Protein AF-A0A815I2X8-F1 (afdb_monomer_lite)

Organism: NCBI:txid392033

Secondary structure (DSSP, 8-state):
------TTSPPPHHHHHHHHHHHHHHHHHHHHTT--TT-EEEEE-TT--B--TTS-TTTS-TT--B-EEEEHHHHHHHS-S---EEEEEEEHHHHHHHHHHHHTTTTSTTPPP-SS-EE-SSSS-EEETTEEGGGS-PEEEEEEE------

pLDDT: mean 76.03, std 15.22, range [36.38, 95.31]

InterPro domains:
  IPR008334 5'-Nucleotidase, C-terminal [PF02872] (55-147)
  IPR036907 5'-Nucleotidase, C-terminal domain superfamily [G3DSA:3.90.780.10] (54-150)
  IPR036907 5'-Nucleotidase, C-terminal domain superfamily [SSF55816] (63-147)

Sequence (151 aa):
NLALVTSNVQDDKKTAEVINYWFDLTIQGFKAAGFHPNRTVSYLPSSVELDDRFASVRNFRIDDVLKGTITEYDILRTLPYQNRLYSLAVPDKILARVLTDSISFKGNGIFLSYTRVEMIDQEKTWLINGQDISKTGLDYTVVTMDYAKKK

Structure (mmCIF, N/CA/C/O backbone):
data_AF-A0A815I2X8-F1
#
_entry.id   AF-A0A815I2X8-F1
#
loop_
_atom_site.group_PDB
_atom_site.id
_atom_site.type_symbol
_atom_site.label_atom_id
_atom_site.label_alt_id
_atom_site.label_comp_id
_atom_site.label_asym_id
_atom_site.label_entity_id
_atom_site.label_seq_id
_atom_site.pdbx_PDB_ins_code
_atom_site.Cartn_x
_atom_site.Cartn_y
_atom_site.Cartn_z
_atom_site.occupancy
_atom_site.B_iso_or_equiv
_atom_site.auth_seq_id
_atom_site.auth_comp_id
_atom_site.auth_asym_id
_atom_site.auth_atom_id
_atom_site.pdbx_PDB_model_num
ATOM 1 N N . ASN A 1 1 ? 39.256 0.473 -11.893 1.00 57.12 1 ASN A N 1
ATOM 2 C CA . ASN A 1 1 ? 38.629 1.809 -11.925 1.00 57.12 1 ASN A CA 1
ATOM 3 C C . ASN A 1 1 ? 37.129 1.649 -12.008 1.00 57.12 1 ASN A C 1
ATOM 5 O O . ASN A 1 1 ? 36.652 1.133 -13.006 1.00 57.12 1 ASN A O 1
ATOM 9 N N . LEU A 1 2 ? 36.419 2.030 -10.950 1.00 64.62 2 LEU A N 1
ATOM 10 C CA . LEU A 1 2 ? 34.961 2.139 -10.935 1.00 64.62 2 LEU A CA 1
ATOM 11 C C . LEU A 1 2 ? 34.623 3.630 -10.996 1.00 64.62 2 LEU A C 1
ATOM 13 O O . LEU A 1 2 ? 35.270 4.423 -10.314 1.00 64.62 2 LEU A O 1
ATOM 17 N N . ALA A 1 3 ? 33.651 4.002 -11.821 1.00 79.25 3 ALA A N 1
ATOM 18 C CA . ALA A 1 3 ? 33.138 5.362 -11.917 1.00 79.25 3 ALA A CA 1
ATOM 19 C C . ALA A 1 3 ? 31.633 5.347 -11.642 1.00 79.25 3 ALA A C 1
ATOM 21 O O . ALA A 1 3 ? 30.955 4.366 -11.948 1.00 79.25 3 ALA A O 1
ATOM 22 N N . LEU A 1 4 ? 31.121 6.429 -11.056 1.00 82.62 4 LEU A N 1
ATOM 23 C CA . LEU A 1 4 ? 29.684 6.610 -10.875 1.00 82.62 4 LEU A CA 1
ATOM 24 C C . LEU A 1 4 ? 29.023 6.809 -12.241 1.00 82.62 4 LEU A C 1
ATOM 26 O O . LEU A 1 4 ? 29.484 7.618 -13.049 1.00 82.62 4 LEU A O 1
ATOM 30 N N . VAL A 1 5 ? 27.928 6.090 -12.480 1.00 80.25 5 VAL A N 1
ATOM 31 C CA . VAL A 1 5 ? 27.081 6.327 -13.650 1.00 80.25 5 VAL A CA 1
ATOM 32 C C . VAL A 1 5 ? 26.325 7.628 -13.408 1.00 80.25 5 VAL A C 1
ATOM 34 O O . VAL A 1 5 ? 25.544 7.747 -12.469 1.00 80.25 5 VAL A O 1
ATOM 37 N N . THR A 1 6 ? 26.615 8.627 -14.231 1.00 86.56 6 THR A N 1
ATOM 38 C CA . THR A 1 6 ? 25.982 9.951 -14.209 1.00 86.56 6 THR A CA 1
ATOM 39 C C . THR A 1 6 ? 25.564 10.305 -15.631 1.00 86.56 6 THR A C 1
ATOM 41 O O . THR A 1 6 ? 25.978 9.633 -16.573 1.00 86.56 6 THR A O 1
ATOM 44 N N . SER A 1 7 ? 24.827 11.401 -15.815 1.00 84.50 7 SER A N 1
ATOM 45 C CA . SER A 1 7 ? 24.463 11.919 -17.146 1.00 84.50 7 SER A CA 1
ATOM 46 C C . SER A 1 7 ? 25.662 12.252 -18.047 1.00 84.50 7 SER A C 1
ATOM 48 O O . SER A 1 7 ? 25.487 12.497 -19.234 1.00 84.50 7 SER A O 1
ATOM 50 N N . ASN A 1 8 ? 26.878 12.289 -17.492 1.00 84.12 8 ASN A N 1
ATOM 51 C CA . ASN A 1 8 ? 28.112 12.518 -18.241 1.00 84.12 8 ASN A CA 1
ATOM 52 C C . ASN A 1 8 ? 28.656 11.243 -18.907 1.00 84.12 8 ASN A C 1
ATOM 54 O O . ASN A 1 8 ? 29.558 11.330 -19.738 1.00 84.12 8 ASN A O 1
ATOM 58 N N . VAL A 1 9 ? 28.145 10.063 -18.542 1.00 85.44 9 VAL A N 1
ATOM 59 C CA . VAL A 1 9 ? 28.446 8.811 -19.243 1.00 85.44 9 VAL A CA 1
ATOM 60 C C . VAL A 1 9 ? 27.544 8.759 -20.471 1.00 85.44 9 VAL A C 1
ATOM 62 O O . VAL A 1 9 ? 26.330 8.664 -20.333 1.00 85.44 9 VAL A O 1
ATOM 65 N N . GLN A 1 10 ? 28.125 8.872 -21.668 1.00 86.06 10 GLN A N 1
ATOM 66 C CA . GLN A 1 10 ? 27.346 8.754 -22.899 1.00 86.06 10 GLN A CA 1
ATOM 67 C C . GLN A 1 10 ? 26.888 7.313 -23.109 1.00 86.06 10 GLN A C 1
ATOM 69 O O . GLN A 1 10 ? 27.692 6.384 -23.012 1.00 86.06 10 GLN A O 1
ATOM 74 N N . ASP A 1 11 ? 25.614 7.155 -23.457 1.00 84.62 11 ASP A N 1
ATOM 75 C CA . ASP A 1 11 ? 25.066 5.865 -23.846 1.00 84.62 11 ASP A CA 1
ATOM 76 C C . ASP A 1 11 ? 25.738 5.362 -25.128 1.00 84.62 11 ASP A C 1
ATOM 78 O O . ASP A 1 11 ? 25.888 6.084 -26.120 1.00 84.62 11 ASP A O 1
ATOM 82 N N . ASP A 1 12 ? 26.131 4.092 -25.118 1.00 91.50 12 ASP A N 1
ATOM 83 C CA . ASP A 1 12 ? 26.616 3.422 -26.316 1.00 91.50 12 ASP A CA 1
ATOM 84 C C . ASP A 1 12 ? 25.457 3.184 -27.294 1.00 91.50 12 ASP A C 1
ATOM 86 O O . ASP A 1 12 ? 24.430 2.605 -26.936 1.00 91.50 12 ASP A O 1
ATOM 90 N N . LYS A 1 13 ? 25.641 3.583 -28.558 1.00 92.69 13 LYS A N 1
ATOM 91 C CA . LYS A 1 13 ? 24.588 3.504 -29.583 1.00 92.69 13 LYS A CA 1
ATOM 92 C C . LYS A 1 13 ? 24.102 2.076 -29.820 1.00 92.69 13 LYS A C 1
ATOM 94 O O . LYS A 1 13 ? 22.901 1.866 -29.945 1.00 92.69 13 LYS A O 1
ATOM 99 N N . LYS A 1 14 ? 25.011 1.095 -29.850 1.00 92.69 14 LYS A N 1
ATOM 100 C CA . LYS A 1 14 ? 24.639 -0.310 -30.090 1.00 92.69 14 LYS A CA 1
ATOM 101 C C . LYS A 1 14 ? 23.839 -0.871 -28.918 1.00 92.69 14 LYS A C 1
ATOM 103 O O . LYS A 1 14 ? 22.857 -1.579 -29.112 1.00 92.69 14 LYS A O 1
ATOM 108 N N . THR A 1 15 ? 24.238 -0.523 -27.700 1.00 90.12 15 THR A N 1
ATOM 109 C CA . THR A 1 15 ? 23.516 -0.880 -26.477 1.00 90.12 15 THR A CA 1
ATOM 110 C C . THR A 1 15 ? 22.129 -0.240 -26.458 1.00 90.12 15 THR A C 1
ATOM 112 O O . THR A 1 15 ? 21.146 -0.929 -26.189 1.00 90.12 15 THR A O 1
ATOM 115 N N . ALA A 1 16 ? 22.025 1.042 -26.819 1.00 88.50 16 ALA A N 1
ATOM 116 C CA . ALA A 1 16 ? 20.751 1.750 -26.913 1.00 88.50 16 ALA A CA 1
ATOM 117 C C . ALA A 1 16 ? 19.803 1.113 -27.946 1.00 88.50 16 ALA A C 1
ATOM 119 O O . ALA A 1 16 ? 18.624 0.934 -27.657 1.00 88.50 16 ALA A O 1
ATOM 120 N N . GLU A 1 17 ? 20.305 0.705 -29.116 1.00 92.12 17 GLU A N 1
ATOM 121 C CA . GLU A 1 17 ? 19.513 -0.009 -30.131 1.00 92.12 17 GLU A CA 1
ATOM 122 C C . GLU A 1 17 ? 18.923 -1.321 -29.588 1.00 92.12 17 GLU A C 1
ATOM 124 O O . GLU A 1 17 ? 17.732 -1.585 -29.762 1.00 92.12 17 GLU A O 1
ATOM 129 N N . VAL A 1 18 ? 19.726 -2.120 -28.876 1.00 93.62 18 VAL A N 1
ATOM 130 C CA . VAL A 1 18 ? 19.264 -3.376 -28.261 1.00 93.62 18 VAL A CA 1
ATOM 131 C C . VAL A 1 18 ? 18.230 -3.112 -27.164 1.00 93.62 18 VAL A C 1
ATOM 133 O O . VAL A 1 18 ? 17.217 -3.810 -27.099 1.00 93.62 18 VAL A O 1
ATOM 136 N N . ILE A 1 19 ? 18.454 -2.105 -26.314 1.00 88.56 19 ILE A N 1
ATOM 137 C CA . ILE A 1 19 ? 17.506 -1.720 -25.259 1.00 88.56 19 ILE A CA 1
ATOM 138 C C . ILE A 1 19 ? 16.174 -1.283 -25.871 1.00 88.56 19 ILE A C 1
ATOM 140 O O . ILE A 1 19 ? 15.127 -1.778 -25.454 1.00 88.56 19 ILE A O 1
ATOM 144 N N . ASN A 1 20 ? 16.209 -0.412 -26.883 1.00 90.38 20 ASN A N 1
ATOM 145 C CA . ASN A 1 20 ?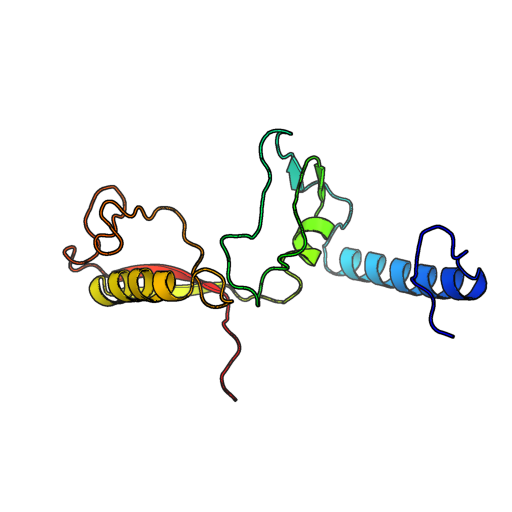 15.008 0.093 -27.546 1.00 90.38 20 ASN A CA 1
ATOM 146 C C . ASN A 1 20 ? 14.197 -1.041 -28.182 1.00 90.38 20 ASN A C 1
ATOM 148 O O . ASN A 1 20 ? 12.982 -1.081 -28.022 1.00 90.38 20 ASN A O 1
ATOM 152 N N . TYR A 1 21 ? 14.860 -2.016 -28.810 1.00 91.75 21 TYR A N 1
ATOM 153 C CA . TYR A 1 21 ? 14.188 -3.193 -29.360 1.00 91.75 21 TYR A CA 1
ATOM 154 C C . TYR A 1 21 ? 13.395 -3.974 -28.296 1.00 91.75 21 TYR A C 1
ATOM 156 O O . TYR A 1 21 ? 12.214 -4.275 -28.484 1.00 91.75 21 TYR A O 1
ATOM 164 N N . TRP A 1 22 ? 14.017 -4.285 -27.155 1.00 92.94 22 TRP A N 1
ATOM 165 C CA . TRP A 1 22 ? 13.339 -5.009 -26.073 1.00 92.94 22 TRP A CA 1
ATOM 166 C C . TRP A 1 22 ? 12.260 -4.172 -25.384 1.00 92.94 22 TRP A C 1
ATOM 168 O O . TRP A 1 22 ? 11.222 -4.709 -24.984 1.00 92.94 22 TRP A O 1
ATOM 178 N N . PHE A 1 23 ? 12.475 -2.862 -25.269 1.00 87.69 23 PHE A N 1
ATOM 179 C CA . PHE A 1 23 ? 11.478 -1.932 -24.756 1.00 87.69 23 PHE A CA 1
ATOM 180 C C . PHE A 1 23 ? 10.232 -1.914 -25.651 1.00 87.69 23 PHE A C 1
ATOM 182 O O . PHE A 1 23 ? 9.120 -2.114 -25.161 1.00 87.69 23 PHE A O 1
ATOM 189 N N . ASP A 1 24 ? 10.407 -1.793 -26.966 1.00 90.38 24 ASP A N 1
ATOM 190 C CA . ASP A 1 24 ? 9.305 -1.788 -27.930 1.00 90.38 24 ASP A CA 1
ATOM 191 C C . ASP A 1 24 ? 8.526 -3.105 -27.927 1.00 90.38 24 ASP A C 1
ATOM 193 O O . ASP A 1 24 ? 7.290 -3.094 -27.953 1.00 90.38 24 ASP A O 1
ATOM 197 N N . LEU A 1 25 ? 9.221 -4.244 -27.844 1.00 91.62 25 LEU A N 1
ATOM 198 C CA . LEU A 1 25 ? 8.580 -5.551 -27.678 1.00 91.62 25 LEU A CA 1
ATOM 199 C C . LEU A 1 25 ? 7.755 -5.624 -26.390 1.00 91.62 25 LEU A C 1
ATOM 201 O O . LEU A 1 25 ? 6.640 -6.145 -26.399 1.00 91.62 25 LEU A O 1
ATOM 205 N N . THR A 1 26 ? 8.270 -5.071 -25.293 1.00 84.56 26 THR A N 1
ATOM 206 C CA . THR A 1 26 ? 7.570 -5.038 -24.003 1.00 84.56 26 THR A CA 1
ATOM 207 C C . THR A 1 26 ? 6.296 -4.196 -24.090 1.00 84.56 26 THR A C 1
ATOM 209 O O . THR A 1 26 ? 5.226 -4.645 -23.678 1.00 84.56 26 THR A O 1
ATOM 212 N N . ILE A 1 27 ? 6.367 -3.008 -24.699 1.00 85.94 27 ILE A N 1
ATOM 213 C CA . ILE A 1 27 ? 5.201 -2.140 -24.919 1.00 85.94 27 ILE A CA 1
ATOM 214 C C . ILE A 1 27 ? 4.152 -2.824 -25.804 1.00 85.94 27 ILE A C 1
ATOM 216 O O . ILE A 1 27 ? 2.954 -2.721 -25.533 1.00 85.94 27 ILE A O 1
ATOM 220 N N . GLN A 1 28 ? 4.578 -3.530 -26.853 1.00 90.06 28 GLN A N 1
ATOM 221 C CA . GLN A 1 28 ? 3.676 -4.316 -27.696 1.00 90.06 28 GLN A CA 1
ATOM 222 C C . GLN A 1 28 ? 3.018 -5.457 -26.912 1.00 90.06 28 GLN A C 1
ATOM 224 O O . GLN A 1 28 ? 1.805 -5.634 -27.011 1.00 90.06 28 GLN A O 1
ATOM 229 N N . GLY A 1 29 ? 3.786 -6.176 -26.089 1.00 89.12 29 GLY A N 1
ATOM 230 C CA . GLY A 1 29 ? 3.278 -7.223 -25.203 1.00 89.12 29 GLY A CA 1
ATOM 231 C C . GLY A 1 29 ? 2.225 -6.707 -24.220 1.00 89.12 29 GLY A C 1
ATOM 232 O O . GLY A 1 29 ? 1.156 -7.303 -24.103 1.00 89.12 29 GLY A O 1
ATOM 233 N N . PHE A 1 30 ? 2.468 -5.556 -23.582 1.00 86.75 30 PHE A N 1
ATOM 234 C CA . PHE A 1 30 ? 1.480 -4.907 -22.715 1.00 86.75 30 PHE A CA 1
ATOM 235 C C . PHE A 1 30 ? 0.192 -4.567 -23.469 1.00 86.75 30 PHE A C 1
ATOM 237 O O . PHE A 1 30 ? -0.890 -4.942 -23.018 1.00 86.75 30 PHE A O 1
ATOM 244 N N . LYS A 1 31 ? 0.301 -3.952 -24.655 1.00 88.88 31 LYS A N 1
ATOM 245 C CA . LYS A 1 31 ? -0.859 -3.639 -25.511 1.00 88.88 31 LYS A CA 1
ATOM 246 C C . LYS A 1 31 ? -1.652 -4.880 -25.899 1.00 88.88 31 LYS A C 1
ATOM 248 O O . LYS A 1 31 ? -2.877 -4.854 -25.837 1.00 88.88 31 LYS A O 1
ATOM 253 N N . ALA A 1 32 ? -0.974 -5.969 -26.254 1.00 89.94 32 ALA A N 1
ATOM 254 C CA . ALA A 1 32 ? -1.622 -7.235 -26.584 1.00 89.94 32 ALA A CA 1
ATOM 255 C C . ALA A 1 32 ? -2.355 -7.857 -25.381 1.00 89.94 32 ALA A C 1
ATOM 257 O O . ALA A 1 32 ? -3.395 -8.486 -25.556 1.00 89.94 32 ALA A O 1
ATOM 258 N N . ALA A 1 33 ? -1.854 -7.640 -24.163 1.00 83.69 33 ALA A N 1
ATOM 259 C CA . ALA A 1 33 ? -2.503 -8.048 -22.918 1.00 83.69 33 ALA A CA 1
ATOM 260 C C . ALA A 1 33 ? -3.618 -7.085 -22.448 1.00 83.69 33 ALA A C 1
ATOM 262 O O . ALA A 1 33 ? -4.202 -7.306 -21.389 1.00 83.69 33 ALA A O 1
ATOM 263 N N . GLY A 1 34 ? -3.923 -6.030 -23.216 1.00 85.25 34 GLY A N 1
ATOM 264 C CA . GLY A 1 34 ? -4.957 -5.039 -22.896 1.00 85.25 34 GLY A CA 1
ATOM 265 C C . GLY A 1 34 ? -4.491 -3.875 -22.016 1.00 85.25 34 GLY A C 1
ATOM 266 O O . GLY A 1 34 ? -5.318 -3.064 -21.608 1.00 85.25 34 GLY A O 1
ATOM 267 N N . PHE A 1 35 ? -3.189 -3.770 -21.739 1.00 83.56 35 PHE A N 1
ATOM 268 C CA . PHE A 1 35 ? -2.593 -2.627 -21.048 1.00 83.56 35 PHE A CA 1
ATOM 269 C C . PHE A 1 35 ? -2.173 -1.549 -22.047 1.00 83.56 35 PHE A C 1
ATOM 271 O O . PHE A 1 35 ? -1.569 -1.817 -23.083 1.00 83.56 35 PHE A O 1
ATOM 278 N N . HIS A 1 36 ? -2.416 -0.295 -21.712 1.00 87.06 36 HIS A N 1
ATOM 279 C CA . HIS A 1 36 ? -2.047 0.871 -22.493 1.00 87.06 36 HIS A CA 1
ATOM 280 C C . HIS A 1 36 ? -1.062 1.727 -21.684 1.00 87.06 36 HIS A C 1
ATOM 282 O O . HIS A 1 36 ? -1.485 2.688 -21.049 1.00 87.06 36 HIS A O 1
ATOM 288 N N . PRO A 1 37 ? 0.259 1.447 -21.739 1.00 82.62 37 PRO A N 1
ATOM 289 C CA . PRO A 1 37 ? 1.261 2.049 -20.850 1.00 82.62 37 PRO A CA 1
ATOM 290 C C . PRO A 1 37 ? 1.223 3.578 -20.756 1.00 82.62 37 PRO A C 1
ATOM 292 O O . PRO A 1 37 ? 1.433 4.126 -19.683 1.00 82.62 37 PRO A O 1
ATOM 295 N N . ASN A 1 38 ? 0.899 4.261 -21.857 1.00 86.12 38 ASN A N 1
ATOM 296 C CA . ASN A 1 38 ? 0.858 5.726 -21.932 1.00 86.12 38 ASN A CA 1
ATOM 297 C C . ASN A 1 38 ? -0.530 6.316 -21.642 1.00 86.12 38 ASN A C 1
ATOM 299 O O . ASN A 1 38 ? -0.723 7.525 -21.757 1.00 86.12 38 ASN A O 1
ATOM 303 N N . ARG A 1 39 ? -1.531 5.482 -21.347 1.00 87.06 39 ARG A N 1
ATOM 304 C CA . ARG A 1 39 ? -2.872 5.956 -21.027 1.00 87.06 39 ARG A CA 1
ATOM 305 C C . ARG A 1 39 ? -2.847 6.562 -19.637 1.00 87.06 39 ARG A C 1
ATOM 307 O O . ARG A 1 39 ? -2.478 5.901 -18.669 1.00 87.06 39 ARG A O 1
ATOM 314 N N . THR A 1 40 ? -3.281 7.809 -19.545 1.00 81.56 40 THR A N 1
ATOM 315 C CA . THR A 1 40 ? -3.514 8.453 -18.260 1.00 81.56 40 THR A CA 1
ATOM 316 C C . THR A 1 40 ? -4.644 7.747 -17.524 1.00 81.56 40 THR A C 1
ATOM 318 O O . THR A 1 40 ? -5.742 7.591 -18.063 1.00 81.56 40 THR A O 1
ATOM 321 N N . VAL A 1 41 ? -4.378 7.356 -16.283 1.00 80.50 41 VAL A N 1
ATOM 322 C CA . VAL A 1 41 ? -5.368 6.763 -15.377 1.00 80.50 41 VAL A CA 1
ATOM 323 C C . VAL A 1 41 ? -5.856 7.756 -14.332 1.00 80.50 41 VAL A C 1
ATOM 325 O O . VAL A 1 41 ? -6.972 7.618 -1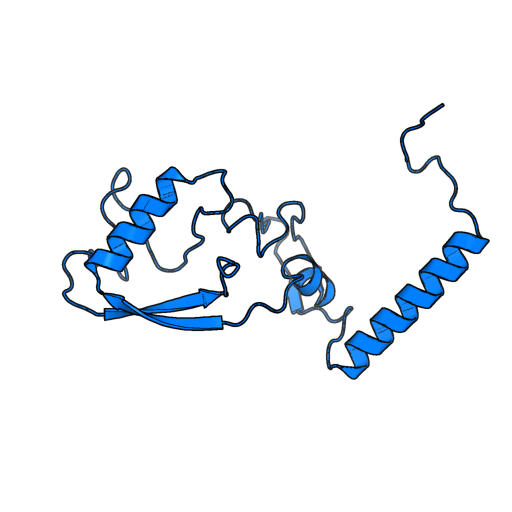3.841 1.00 80.50 41 VAL A O 1
ATOM 328 N N . SER A 1 42 ? -5.041 8.759 -13.989 1.00 74.31 42 SER A N 1
ATOM 329 C CA . SER A 1 42 ? -5.397 9.780 -13.006 1.00 74.31 42 SER A CA 1
ATOM 330 C C . SER A 1 42 ? -4.508 11.022 -13.117 1.00 74.31 42 SER A C 1
ATOM 332 O O . SER A 1 42 ? -3.421 10.982 -13.695 1.00 74.31 42 SER A O 1
ATOM 334 N N . TYR A 1 43 ? -4.969 12.115 -12.514 1.00 71.75 43 TYR A N 1
ATOM 335 C CA . TYR A 1 43 ? -4.193 13.327 -12.281 1.00 71.75 43 TYR A CA 1
ATOM 336 C C . TYR A 1 43 ? -4.138 13.595 -10.781 1.00 71.75 43 TYR A C 1
ATOM 338 O O . TYR A 1 43 ? -5.176 13.746 -10.136 1.00 71.75 43 TYR A O 1
ATOM 346 N N . LEU A 1 44 ? -2.930 13.678 -10.229 1.00 52.78 44 LEU A N 1
ATOM 347 C CA . LEU A 1 44 ? -2.723 14.097 -8.848 1.00 52.78 44 LEU A CA 1
ATOM 348 C C . LEU A 1 44 ? -2.492 15.613 -8.801 1.00 52.78 44 LEU A C 1
ATOM 350 O O . LEU A 1 44 ? -1.627 16.110 -9.531 1.00 52.78 44 LEU A O 1
ATOM 354 N N . PRO A 1 45 ? -3.233 16.363 -7.961 1.00 58.88 45 PRO A N 1
ATOM 355 C CA . PRO A 1 45 ? -2.937 17.768 -7.708 1.00 58.88 45 PRO A CA 1
ATOM 356 C C . PRO A 1 45 ? -1.488 17.936 -7.246 1.00 58.88 45 PRO A C 1
ATOM 358 O O . PRO A 1 45 ? -0.990 17.120 -6.480 1.00 58.88 45 PRO A O 1
ATOM 361 N N . SER A 1 46 ? -0.820 19.019 -7.647 1.00 60.56 46 SER A N 1
ATOM 362 C CA . SER A 1 46 ? 0.604 19.256 -7.348 1.00 60.56 46 SER A CA 1
ATOM 363 C C . SER A 1 46 ? 0.939 19.308 -5.850 1.00 60.56 46 SER A C 1
ATOM 365 O O . SER A 1 46 ? 2.101 19.191 -5.480 1.00 60.56 46 SER A O 1
ATOM 367 N N . SER A 1 47 ? -0.068 19.519 -4.997 1.00 55.44 47 SER A N 1
ATOM 368 C CA . SER A 1 47 ? 0.029 19.527 -3.534 1.00 55.44 47 SER A CA 1
ATOM 369 C C . SER A 1 47 ? -0.142 18.147 -2.888 1.00 55.44 47 SER A C 1
ATOM 371 O O . SER A 1 47 ? 0.005 18.030 -1.673 1.00 55.44 47 SER A O 1
ATOM 373 N N . VAL A 1 48 ? -0.490 17.123 -3.670 1.00 46.94 48 VAL A N 1
ATOM 374 C CA . VAL A 1 48 ? -0.731 15.756 -3.208 1.00 46.94 48 VAL A CA 1
ATOM 375 C C . VAL A 1 48 ? 0.347 14.858 -3.794 1.00 46.94 48 VAL A C 1
ATOM 377 O O . VAL A 1 48 ? 0.374 14.584 -4.992 1.00 46.94 48 VAL A O 1
ATOM 380 N N . GLU A 1 49 ? 1.234 14.392 -2.926 1.00 57.97 49 GLU A N 1
ATOM 381 C CA . GLU A 1 49 ? 2.230 13.381 -3.256 1.00 57.97 49 GLU A CA 1
ATOM 382 C C . GLU A 1 49 ? 1.724 12.044 -2.725 1.00 57.97 49 GLU A C 1
ATOM 384 O O . GLU A 1 49 ? 1.429 11.922 -1.534 1.00 57.97 49 GLU A O 1
ATOM 389 N N . LEU A 1 50 ? 1.599 11.049 -3.605 1.00 53.53 50 LEU A N 1
ATOM 390 C CA . LEU A 1 50 ? 1.452 9.676 -3.142 1.00 53.53 50 LEU A CA 1
ATOM 391 C C . LEU A 1 50 ? 2.853 9.174 -2.826 1.00 53.53 50 LEU A C 1
ATOM 393 O O . LEU A 1 50 ? 3.645 8.884 -3.722 1.00 53.53 50 LEU A O 1
ATOM 397 N N . ASP A 1 51 ? 3.159 9.180 -1.538 1.00 49.72 51 ASP A N 1
ATOM 398 C CA . ASP A 1 51 ? 4.379 8.628 -0.985 1.00 49.72 51 ASP A CA 1
ATOM 399 C C . ASP A 1 51 ? 4.048 7.272 -0.350 1.00 49.72 51 ASP A C 1
ATOM 401 O O . ASP A 1 51 ? 3.215 7.184 0.558 1.00 49.72 51 ASP A O 1
ATOM 405 N N . ASP A 1 52 ? 4.707 6.219 -0.832 1.00 48.62 52 ASP A N 1
ATOM 406 C CA . ASP A 1 52 ? 4.536 4.826 -0.406 1.00 48.62 52 ASP A CA 1
ATOM 407 C C . ASP A 1 52 ? 5.041 4.544 1.026 1.00 48.62 52 ASP A C 1
ATOM 409 O O . ASP A 1 52 ? 5.060 3.394 1.477 1.00 48.62 52 ASP A O 1
ATOM 413 N N . ARG A 1 53 ? 5.371 5.582 1.809 1.00 43.06 53 ARG A N 1
ATOM 414 C CA . ARG A 1 53 ? 5.729 5.519 3.241 1.00 43.06 53 ARG A CA 1
ATOM 415 C C . ARG A 1 53 ? 4.731 4.787 4.156 1.00 43.06 53 ARG A C 1
ATOM 417 O O . ARG A 1 53 ? 5.044 4.588 5.330 1.00 43.06 53 ARG A O 1
ATOM 424 N N . PHE A 1 54 ? 3.573 4.348 3.658 1.00 39.31 54 PHE A N 1
ATOM 425 C CA . PHE A 1 54 ? 2.544 3.661 4.442 1.00 39.31 54 PHE A CA 1
ATOM 426 C C . PHE A 1 54 ? 2.166 2.243 3.979 1.00 39.31 54 PHE A C 1
ATOM 428 O O . PHE A 1 54 ? 1.202 1.711 4.523 1.00 39.31 54 PHE A O 1
ATOM 435 N N . ALA A 1 55 ? 2.880 1.580 3.058 1.00 37.09 55 ALA A N 1
ATOM 436 C CA . ALA A 1 55 ? 2.522 0.215 2.639 1.00 37.09 55 ALA A CA 1
ATOM 437 C C . ALA A 1 55 ? 3.703 -0.763 2.560 1.00 37.09 55 ALA A C 1
ATOM 439 O O . ALA A 1 55 ? 4.828 -0.412 2.227 1.00 37.09 55 ALA A O 1
ATOM 440 N N . SER A 1 56 ? 3.418 -2.025 2.895 1.00 42.72 56 SER A N 1
ATOM 441 C CA . SER A 1 56 ? 4.338 -3.165 2.946 1.00 42.72 56 SER A CA 1
ATOM 442 C C . SER A 1 56 ? 5.402 -3.160 1.833 1.00 42.72 56 SER A C 1
ATOM 444 O O . SER A 1 56 ? 5.068 -3.339 0.659 1.00 42.72 56 SER A O 1
ATOM 446 N N . VAL A 1 57 ? 6.676 -3.054 2.235 1.00 39.81 57 VAL A N 1
ATOM 447 C CA . VAL A 1 57 ? 7.933 -2.987 1.440 1.00 39.81 57 VAL A CA 1
ATOM 448 C C . VAL A 1 57 ? 8.186 -4.230 0.545 1.00 39.81 57 VAL A C 1
ATOM 450 O O . VAL A 1 57 ? 9.319 -4.584 0.246 1.00 39.81 57 VAL A O 1
ATOM 453 N N . ARG A 1 58 ? 7.164 -4.988 0.142 1.00 49.50 58 ARG A N 1
ATOM 454 C CA . ARG A 1 58 ? 7.335 -6.185 -0.705 1.00 49.50 58 ARG A CA 1
ATOM 455 C C . ARG A 1 58 ? 6.423 -6.250 -1.920 1.00 49.50 58 ARG A C 1
ATOM 457 O O . ARG A 1 58 ? 6.801 -6.913 -2.876 1.00 49.50 58 ARG A O 1
ATOM 464 N N . ASN A 1 59 ? 5.288 -5.551 -1.904 1.00 51.66 59 ASN A N 1
ATOM 465 C CA . ASN A 1 59 ? 4.363 -5.509 -3.042 1.00 51.66 59 ASN A CA 1
ATOM 466 C C . ASN A 1 59 ? 4.314 -4.133 -3.722 1.00 51.66 59 ASN A C 1
ATOM 468 O O . ASN A 1 59 ? 3.860 -4.063 -4.860 1.00 51.66 59 ASN A O 1
ATOM 472 N N . PHE A 1 60 ? 4.807 -3.092 -3.039 1.00 52.88 60 PHE A N 1
ATOM 473 C CA . PHE A 1 60 ? 4.903 -1.716 -3.522 1.00 52.88 60 PHE A CA 1
ATOM 474 C C . PHE A 1 60 ? 6.371 -1.275 -3.591 1.00 52.88 60 PHE A C 1
ATOM 476 O O . PHE A 1 60 ? 7.163 -1.633 -2.708 1.00 52.88 60 PHE A O 1
ATOM 483 N N . ARG A 1 61 ? 6.756 -0.539 -4.640 1.00 61.75 61 ARG A N 1
ATOM 484 C CA . ARG A 1 61 ? 8.107 0.027 -4.786 1.00 61.75 61 ARG A CA 1
ATOM 485 C C . ARG A 1 61 ? 8.214 1.380 -4.082 1.00 61.75 61 ARG A C 1
ATOM 487 O O . ARG A 1 61 ? 7.711 2.382 -4.560 1.00 61.75 61 ARG A O 1
ATOM 494 N N . ILE A 1 62 ? 8.944 1.398 -2.969 1.00 47.62 62 ILE A N 1
ATOM 495 C CA . ILE A 1 62 ? 9.089 2.558 -2.068 1.00 47.62 62 ILE A CA 1
ATOM 496 C C . ILE A 1 62 ? 9.840 3.740 -2.691 1.00 47.62 62 ILE A C 1
ATOM 498 O O . ILE A 1 62 ? 9.737 4.858 -2.195 1.00 47.62 62 ILE A O 1
ATOM 502 N N . ASP A 1 63 ? 10.605 3.521 -3.759 1.00 56.50 63 ASP A N 1
ATOM 503 C CA . ASP A 1 63 ? 11.363 4.579 -4.426 1.00 56.50 63 ASP A CA 1
ATOM 504 C C . ASP A 1 63 ? 10.510 5.494 -5.323 1.00 56.50 63 ASP A C 1
ATOM 506 O O . ASP A 1 63 ? 10.999 6.525 -5.790 1.00 56.50 63 ASP A O 1
ATOM 510 N N . ASP A 1 64 ? 9.230 5.170 -5.514 1.00 61.53 64 ASP A N 1
ATOM 511 C CA . ASP A 1 64 ? 8.376 5.840 -6.483 1.00 61.53 64 ASP A CA 1
ATOM 512 C C . ASP A 1 64 ? 7.403 6.828 -5.821 1.00 61.53 64 ASP A C 1
ATOM 514 O O . ASP A 1 64 ? 6.347 6.458 -5.320 1.00 61.53 64 ASP A O 1
ATOM 518 N N . VAL A 1 65 ? 7.722 8.126 -5.877 1.00 65.56 65 VAL A N 1
ATOM 519 C CA . VAL A 1 65 ? 6.756 9.187 -5.542 1.00 65.56 65 VAL A CA 1
ATOM 520 C C . VAL A 1 65 ? 5.962 9.550 -6.795 1.00 65.56 65 VAL A C 1
ATOM 522 O O . VAL A 1 65 ? 6.511 10.107 -7.750 1.00 65.56 65 VAL A O 1
ATOM 525 N N . LEU A 1 66 ? 4.661 9.258 -6.800 1.00 66.88 66 LEU A N 1
ATOM 526 C CA . LEU A 1 66 ? 3.778 9.595 -7.918 1.00 66.88 66 LEU A CA 1
ATOM 527 C C . LEU A 1 66 ? 3.258 11.033 -7.779 1.00 66.88 66 LEU A C 1
ATOM 529 O O . LEU A 1 66 ? 2.666 11.396 -6.760 1.00 66.88 66 LEU A O 1
ATOM 533 N N . LYS A 1 67 ? 3.462 11.853 -8.820 1.00 73.31 67 LYS A N 1
ATOM 534 C CA . LYS A 1 67 ? 2.992 13.248 -8.902 1.00 73.31 67 LYS A CA 1
ATOM 535 C C . LYS A 1 67 ? 2.518 13.574 -10.316 1.00 73.31 67 LYS A C 1
ATOM 537 O O . LYS A 1 67 ? 3.085 13.089 -11.291 1.00 73.31 67 LYS A O 1
ATOM 542 N N . GLY A 1 68 ? 1.530 14.460 -10.437 1.00 77.62 68 GLY A N 1
ATOM 543 C CA . GLY A 1 68 ? 1.068 14.960 -11.732 1.00 77.62 68 GLY A CA 1
ATOM 544 C C . GLY A 1 68 ? 0.284 13.924 -12.544 1.00 77.62 68 GLY A C 1
ATOM 545 O O . GLY A 1 68 ? -0.639 13.297 -12.025 1.00 77.62 68 GLY A O 1
ATOM 546 N N . THR A 1 69 ? 0.598 13.800 -13.838 1.00 80.50 69 THR A N 1
ATOM 547 C CA . THR A 1 69 ? -0.088 12.858 -14.741 1.00 80.50 69 THR A CA 1
ATOM 548 C C . THR A 1 69 ? 0.371 11.441 -14.438 1.00 80.50 69 THR A C 1
ATOM 550 O O . THR A 1 69 ? 1.551 11.145 -14.594 1.00 80.50 69 THR A O 1
ATOM 553 N N . ILE A 1 70 ? -0.561 10.576 -14.042 1.00 77.38 70 ILE A N 1
ATOM 554 C CA . ILE A 1 70 ? -0.281 9.177 -13.718 1.00 77.38 70 ILE A CA 1
ATOM 555 C C . ILE A 1 70 ? -0.734 8.299 -14.874 1.00 77.38 70 ILE A C 1
ATOM 557 O O . ILE A 1 70 ? -1.904 8.330 -15.270 1.00 77.38 70 ILE A O 1
ATOM 561 N N . THR A 1 71 ? 0.193 7.515 -15.412 1.00 83.31 71 THR A N 1
ATOM 562 C CA . THR A 1 71 ? -0.048 6.581 -16.515 1.00 83.31 71 THR A CA 1
ATOM 563 C C . THR A 1 71 ? -0.283 5.154 -16.016 1.00 83.31 71 THR A C 1
ATOM 565 O O . THR A 1 71 ? 0.012 4.826 -14.868 1.00 83.31 71 THR A O 1
ATOM 568 N N . GLU A 1 72 ? -0.797 4.264 -16.869 1.00 78.81 72 GLU A N 1
ATOM 569 C CA . GLU A 1 72 ? -0.866 2.833 -16.533 1.00 78.81 72 GLU A CA 1
ATOM 570 C C . GLU A 1 72 ? 0.523 2.244 -16.238 1.00 78.81 72 GLU A C 1
ATOM 572 O O . GLU A 1 72 ? 0.653 1.394 -15.356 1.00 78.81 72 GLU A O 1
ATOM 577 N N . TYR A 1 73 ? 1.574 2.720 -16.917 1.00 81.44 73 TYR A N 1
ATOM 578 C CA . TYR A 1 73 ? 2.946 2.299 -16.629 1.00 81.44 73 TYR A CA 1
ATOM 579 C C . TYR A 1 73 ? 3.396 2.694 -15.216 1.00 81.44 73 TYR A C 1
ATOM 581 O O . TYR A 1 73 ? 4.068 1.909 -14.548 1.00 81.44 73 TYR A O 1
ATOM 589 N N . ASP A 1 74 ? 2.967 3.864 -14.729 1.00 75.06 74 ASP A N 1
ATOM 590 C CA . ASP A 1 74 ? 3.233 4.298 -13.355 1.00 75.06 74 ASP A CA 1
ATOM 591 C C . ASP A 1 74 ? 2.591 3.376 -12.316 1.00 75.06 74 ASP A C 1
ATOM 593 O O . ASP A 1 74 ? 3.191 3.112 -11.281 1.00 75.06 74 ASP A O 1
ATOM 597 N N . ILE A 1 75 ? 1.412 2.823 -12.602 1.00 76.50 75 ILE A N 1
ATOM 598 C CA . ILE A 1 75 ? 0.776 1.831 -11.724 1.00 76.50 75 ILE A CA 1
ATOM 599 C C . ILE A 1 75 ? 1.495 0.477 -11.794 1.00 76.50 75 ILE A C 1
ATOM 601 O O . ILE A 1 75 ? 1.677 -0.182 -10.774 1.00 76.50 75 ILE A O 1
ATOM 605 N N . LEU A 1 76 ? 1.933 0.049 -12.982 1.00 75.94 76 LEU A N 1
ATOM 606 C CA . LEU A 1 76 ? 2.647 -1.222 -13.142 1.00 75.94 76 LEU A CA 1
ATOM 607 C C . LEU A 1 76 ? 4.003 -1.224 -12.434 1.00 75.94 76 LEU A C 1
ATOM 609 O O . LEU A 1 76 ? 4.393 -2.244 -11.874 1.00 75.94 76 LEU A O 1
ATOM 613 N N . ARG A 1 77 ? 4.732 -0.104 -12.442 1.00 75.94 77 ARG A N 1
ATOM 614 C CA . ARG A 1 77 ? 6.025 -0.029 -11.748 1.00 75.94 77 ARG A CA 1
ATOM 615 C C . ARG A 1 77 ? 5.877 0.071 -10.229 1.00 75.94 77 ARG A C 1
ATOM 617 O O . ARG A 1 77 ? 6.735 -0.469 -9.534 1.00 75.94 77 ARG A O 1
ATOM 624 N N . THR A 1 78 ? 4.787 0.657 -9.722 1.00 73.00 78 THR A N 1
ATOM 625 C CA . THR A 1 78 ? 4.500 0.663 -8.278 1.00 73.00 78 THR A CA 1
ATOM 626 C C . THR A 1 78 ? 3.959 -0.675 -7.785 1.00 73.00 78 THR A C 1
ATOM 628 O O . THR A 1 78 ? 4.298 -1.075 -6.678 1.00 73.00 78 THR A O 1
ATOM 631 N N . LEU A 1 79 ? 3.211 -1.419 -8.609 1.00 74.00 79 LEU A N 1
ATOM 632 C CA . LEU A 1 79 ? 2.706 -2.770 -8.327 1.00 74.00 79 LEU A CA 1
ATOM 633 C C . LEU A 1 79 ? 3.281 -3.810 -9.314 1.00 74.00 79 LEU A C 1
ATOM 635 O O . LEU A 1 79 ? 2.534 -4.389 -10.106 1.00 74.00 79 LEU A O 1
ATOM 639 N N . PRO A 1 80 ? 4.596 -4.100 -9.271 1.00 67.69 80 PRO A N 1
ATOM 640 C CA . PRO A 1 80 ? 5.273 -4.882 -10.312 1.00 67.69 80 PRO A CA 1
ATOM 641 C C . PRO A 1 80 ? 4.949 -6.379 -10.283 1.00 67.69 80 PRO A C 1
ATOM 643 O O . PRO A 1 80 ? 5.349 -7.123 -11.180 1.00 67.69 80 PRO A O 1
ATOM 646 N N . TYR A 1 81 ? 4.251 -6.845 -9.249 1.00 71.00 81 TYR A N 1
ATOM 647 C CA . TYR A 1 81 ? 3.899 -8.247 -9.078 1.00 71.00 81 TYR A CA 1
ATOM 648 C C . TYR A 1 81 ? 2.425 -8.485 -9.383 1.00 71.00 81 TYR A C 1
ATOM 650 O O . TYR A 1 81 ? 1.568 -7.639 -9.127 1.00 71.00 81 TYR A O 1
ATOM 658 N N . GLN A 1 82 ? 2.118 -9.688 -9.876 1.00 67.06 82 GLN A N 1
ATOM 659 C CA . GLN A 1 82 ? 0.745 -10.152 -10.047 1.00 67.06 82 GLN A CA 1
ATOM 660 C C . GLN A 1 82 ? 0.103 -10.407 -8.674 1.00 67.06 82 GLN A C 1
ATOM 662 O O . GLN A 1 82 ? -0.020 -11.541 -8.210 1.00 67.06 82 GLN A O 1
ATOM 667 N N . ASN A 1 83 ? -0.297 -9.328 -8.011 1.00 68.19 83 ASN A N 1
ATOM 668 C CA . ASN A 1 83 ? -0.915 -9.370 -6.700 1.00 68.19 83 ASN A CA 1
ATOM 669 C C . ASN A 1 83 ? -2.381 -9.783 -6.848 1.00 68.19 83 ASN A C 1
ATOM 671 O O . ASN A 1 83 ? -3.212 -9.033 -7.361 1.00 68.19 83 ASN A O 1
ATOM 675 N N . ARG A 1 84 ? -2.714 -10.994 -6.398 1.00 69.81 84 ARG A N 1
ATOM 676 C CA . ARG A 1 84 ? -4.111 -11.424 -6.282 1.00 69.81 84 ARG A CA 1
ATOM 677 C C . ARG A 1 84 ? -4.730 -10.757 -5.063 1.00 69.81 84 ARG A C 1
ATOM 679 O O 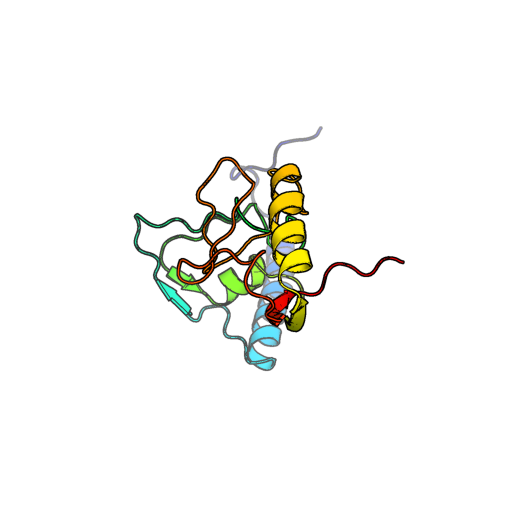. ARG A 1 84 ? -4.127 -10.771 -3.991 1.00 69.81 84 ARG A O 1
ATOM 686 N N . LEU A 1 85 ? -5.926 -10.202 -5.237 1.00 70.81 85 LEU A N 1
ATOM 687 C CA . LEU A 1 85 ? -6.741 -9.723 -4.128 1.00 70.81 85 LEU A CA 1
ATOM 688 C C . LEU A 1 85 ? -7.540 -10.882 -3.539 1.00 70.81 85 LEU A C 1
ATOM 690 O O . LEU A 1 85 ? -8.153 -11.662 -4.269 1.00 70.81 85 LEU A O 1
ATOM 694 N N . TYR A 1 86 ? -7.558 -10.953 -2.217 1.00 73.44 86 TYR A N 1
ATOM 695 C CA . TYR A 1 86 ? -8.351 -11.893 -1.444 1.00 73.44 86 TYR A CA 1
ATOM 696 C C . TYR A 1 86 ? -9.281 -11.125 -0.526 1.00 73.44 86 TYR A C 1
ATOM 698 O O . TYR A 1 86 ? -8.899 -10.111 0.055 1.00 73.44 86 TYR A O 1
ATOM 706 N N . SER A 1 87 ? -10.495 -11.641 -0.384 1.00 78.12 87 SER A N 1
ATOM 707 C CA . SER A 1 87 ? -11.450 -11.194 0.616 1.00 78.12 87 SER A CA 1
ATOM 708 C C . SER A 1 87 ? -11.486 -12.228 1.737 1.00 78.12 87 SER A C 1
ATOM 710 O O . SER A 1 87 ? -11.638 -13.421 1.474 1.00 78.12 87 SER A O 1
ATOM 712 N N . LEU A 1 88 ? -11.288 -11.776 2.971 1.00 81.44 88 LEU A N 1
ATOM 713 C CA . LEU A 1 88 ? -11.231 -12.608 4.167 1.00 81.44 88 LEU A CA 1
ATOM 714 C C . LEU A 1 88 ? -12.272 -12.104 5.166 1.00 81.44 88 LEU A C 1
ATOM 716 O O . LEU A 1 88 ? -12.342 -10.902 5.418 1.00 81.44 88 LEU A O 1
ATOM 720 N N . ALA A 1 89 ? -13.043 -13.014 5.761 1.00 86.31 89 ALA A N 1
ATOM 721 C CA . ALA A 1 89 ? -13.817 -12.713 6.960 1.00 86.31 89 ALA A CA 1
ATOM 722 C C . ALA A 1 89 ? -12.878 -12.787 8.172 1.00 86.31 89 ALA A C 1
ATOM 724 O O . ALA A 1 89 ? -12.265 -13.827 8.424 1.00 86.31 89 ALA A O 1
ATOM 725 N N . VAL A 1 90 ? -12.720 -11.673 8.883 1.00 88.00 90 VAL A N 1
ATOM 726 C CA . VAL A 1 90 ? -11.792 -11.535 10.006 1.00 88.00 90 VAL A CA 1
ATOM 727 C C . VAL A 1 90 ? -12.574 -11.122 11.252 1.00 88.00 90 VAL A C 1
ATOM 729 O O . VAL A 1 90 ? -13.151 -10.033 11.253 1.00 88.00 90 VAL A O 1
ATOM 732 N N . PRO A 1 91 ? -12.570 -11.936 12.322 1.00 95.31 91 PRO A N 1
ATOM 733 C CA . PRO A 1 91 ? -13.224 -11.573 13.571 1.00 95.31 91 PRO A CA 1
ATOM 734 C C . PRO A 1 91 ? -12.662 -10.283 14.161 1.00 95.31 91 PRO A C 1
ATOM 736 O O . PRO A 1 91 ? -11.452 -10.035 14.111 1.00 95.31 91 PRO A O 1
ATOM 739 N N . ASP A 1 92 ? -13.533 -9.498 14.779 1.00 92.25 92 ASP A N 1
ATOM 740 C CA . ASP A 1 92 ? -13.234 -8.205 15.385 1.00 92.25 92 ASP A CA 1
ATOM 741 C C . ASP A 1 92 ? -11.923 -8.135 16.193 1.00 92.25 92 ASP A C 1
ATOM 743 O O . ASP A 1 92 ? -11.038 -7.325 15.907 1.00 92.25 92 ASP A O 1
ATOM 747 N N . LYS A 1 93 ? -11.751 -9.022 17.173 1.00 93.75 93 LYS A N 1
ATOM 748 C CA . LYS A 1 93 ? -10.584 -9.062 18.064 1.00 93.75 93 LYS A CA 1
ATOM 749 C C . LYS A 1 93 ? -9.301 -9.386 17.311 1.00 93.75 93 LYS A C 1
ATOM 751 O O . LYS A 1 93 ? -8.235 -8.900 17.684 1.00 93.75 93 LYS A O 1
ATOM 756 N N . ILE A 1 94 ? -9.395 -10.204 16.263 1.00 93.00 94 ILE A N 1
ATOM 757 C CA . ILE A 1 94 ? -8.250 -10.541 15.416 1.00 93.00 94 ILE A CA 1
ATOM 758 C C . ILE A 1 94 ? -7.865 -9.331 14.576 1.00 93.00 94 ILE A C 1
ATOM 760 O O . ILE A 1 94 ? -6.687 -8.990 14.534 1.00 93.00 94 ILE A O 1
ATOM 764 N N . LEU A 1 95 ? -8.840 -8.652 13.966 1.00 90.50 95 LEU A N 1
ATOM 765 C CA . LEU A 1 95 ? -8.580 -7.455 13.174 1.00 90.50 95 LEU A CA 1
ATOM 766 C C . LEU A 1 95 ? -7.933 -6.353 14.022 1.00 90.50 95 LEU A C 1
ATOM 768 O O . LEU A 1 95 ? -6.879 -5.843 13.649 1.00 90.50 95 LEU A O 1
ATOM 772 N N . ALA A 1 96 ? -8.509 -6.040 15.187 1.00 91.38 96 ALA A N 1
ATOM 773 C CA . ALA A 1 96 ? -7.958 -5.039 16.100 1.00 91.38 96 ALA A CA 1
ATOM 774 C C . ALA A 1 96 ? -6.519 -5.382 16.522 1.00 91.38 96 ALA A C 1
ATOM 776 O O . ALA A 1 96 ? -5.637 -4.527 16.478 1.00 91.38 96 ALA A O 1
ATOM 777 N N . ARG A 1 97 ? -6.256 -6.652 16.857 1.00 90.75 97 ARG A N 1
ATOM 778 C CA . ARG A 1 97 ? -4.911 -7.113 17.216 1.00 90.75 97 ARG A CA 1
ATOM 779 C C . ARG A 1 97 ? -3.926 -6.993 16.058 1.00 90.75 97 ARG A C 1
ATOM 781 O O . ARG A 1 97 ? -2.832 -6.492 16.267 1.00 90.75 97 ARG A O 1
ATOM 788 N N . VAL A 1 98 ? -4.291 -7.438 14.857 1.00 87.69 98 VAL A N 1
ATOM 789 C CA . VAL A 1 98 ? -3.415 -7.374 13.676 1.00 87.69 98 VAL A CA 1
ATOM 790 C C . VAL A 1 98 ? -3.053 -5.927 13.343 1.00 87.69 98 VAL A C 1
ATOM 792 O O . VAL A 1 98 ? -1.892 -5.641 13.055 1.00 87.69 98 VAL A O 1
ATOM 795 N N . LEU A 1 99 ? -4.020 -5.010 13.429 1.00 85.56 99 LEU A N 1
ATOM 796 C CA . LEU A 1 99 ? -3.780 -3.582 13.243 1.00 85.56 99 LEU A CA 1
ATOM 797 C C . LEU A 1 99 ? -2.810 -3.041 14.302 1.00 85.56 99 LEU A C 1
ATOM 799 O O . LEU A 1 99 ? -1.823 -2.403 13.937 1.00 85.56 99 LEU A O 1
ATOM 803 N N . THR A 1 100 ? -3.017 -3.353 15.585 1.00 88.56 100 THR A N 1
ATOM 804 C CA . THR A 1 100 ? -2.098 -2.959 16.668 1.00 88.56 100 THR A CA 1
ATOM 805 C C . THR A 1 100 ? -0.699 -3.548 16.483 1.00 88.56 100 THR A C 1
ATOM 807 O O . THR A 1 100 ? 0.281 -2.807 16.515 1.00 88.56 100 THR A O 1
ATOM 810 N N . ASP A 1 101 ? -0.588 -4.852 16.228 1.00 86.19 101 ASP A N 1
ATOM 811 C CA . ASP A 1 101 ? 0.692 -5.535 16.027 1.00 86.19 101 ASP A CA 1
ATOM 812 C C . ASP A 1 101 ? 1.447 -4.912 14.837 1.00 86.19 101 ASP A C 1
ATOM 814 O O . ASP A 1 101 ? 2.664 -4.723 14.907 1.00 86.19 101 ASP A O 1
ATOM 818 N N . SER A 1 102 ? 0.732 -4.503 13.778 1.00 79.88 102 SER A N 1
ATOM 819 C CA . SER A 1 102 ? 1.328 -3.859 12.602 1.00 79.88 102 SER A CA 1
ATOM 820 C C . SER A 1 102 ? 2.098 -2.576 12.927 1.00 79.88 102 SER A C 1
ATOM 822 O O . SER A 1 102 ? 3.118 -2.309 12.295 1.00 79.88 102 SER A O 1
ATOM 824 N N . ILE A 1 103 ? 1.676 -1.813 13.942 1.00 81.69 103 ILE A N 1
ATOM 825 C CA . ILE A 1 103 ? 2.313 -0.550 14.341 1.00 81.69 103 ILE A CA 1
ATOM 826 C C . ILE A 1 103 ? 3.760 -0.779 14.791 1.00 81.69 103 ILE A C 1
ATOM 828 O O . ILE A 1 103 ? 4.649 -0.011 14.418 1.00 81.69 103 ILE A O 1
ATOM 832 N N . SER A 1 104 ? 4.021 -1.866 15.522 1.00 80.06 104 SER A N 1
ATOM 833 C CA . SER A 1 104 ? 5.375 -2.227 15.974 1.00 80.06 104 SER A CA 1
ATOM 834 C C . SER A 1 104 ? 6.356 -2.465 14.818 1.00 80.06 104 SER A C 1
ATOM 836 O O . SER A 1 104 ? 7.572 -2.461 15.004 1.00 80.06 104 SER A O 1
ATOM 838 N N . PHE A 1 105 ? 5.826 -2.613 13.604 1.00 70.12 105 PHE A N 1
ATOM 839 C CA . PHE A 1 105 ? 6.573 -2.816 12.382 1.00 70.12 105 PHE A CA 1
ATOM 840 C C . PHE A 1 105 ? 6.690 -1.565 11.507 1.00 70.12 105 PHE A C 1
ATOM 842 O O . PHE A 1 105 ? 7.152 -1.686 10.372 1.00 70.12 105 PHE A O 1
ATOM 849 N N . LYS A 1 106 ? 6.325 -0.369 11.993 1.00 71.31 106 LYS A N 1
ATOM 850 C CA . LYS A 1 106 ? 6.596 0.901 11.290 1.00 71.31 106 LYS A CA 1
ATOM 851 C C . LYS A 1 106 ? 8.060 0.953 10.826 1.00 71.31 106 LYS A C 1
ATOM 853 O O . LYS A 1 106 ? 8.974 0.606 11.570 1.00 71.31 106 LYS A O 1
ATOM 858 N N . GLY A 1 107 ? 8.274 1.344 9.570 1.00 62.09 107 GLY A N 1
ATOM 859 C CA . GLY A 1 107 ? 9.597 1.339 8.931 1.00 62.09 107 GLY A CA 1
ATOM 860 C C . GLY A 1 107 ? 10.091 -0.036 8.453 1.00 62.09 107 GLY A C 1
ATOM 861 O O . GLY A 1 107 ? 11.146 -0.112 7.833 1.00 62.09 107 GLY A O 1
ATOM 862 N N . ASN A 1 108 ? 9.333 -1.112 8.686 1.00 59.22 108 ASN A N 1
ATOM 863 C CA . ASN A 1 108 ? 9.602 -2.453 8.169 1.00 59.22 108 ASN A CA 1
ATOM 864 C C . ASN A 1 108 ? 8.536 -2.872 7.149 1.00 59.22 108 ASN A C 1
ATOM 866 O O . ASN A 1 108 ? 7.388 -2.431 7.189 1.00 59.22 108 ASN A O 1
ATOM 870 N N . GLY A 1 109 ? 8.880 -3.819 6.272 1.00 56.66 109 GLY A N 1
ATOM 871 C CA . GLY A 1 109 ? 8.009 -4.291 5.182 1.00 56.66 109 GLY A CA 1
ATOM 872 C C . GLY A 1 109 ? 6.7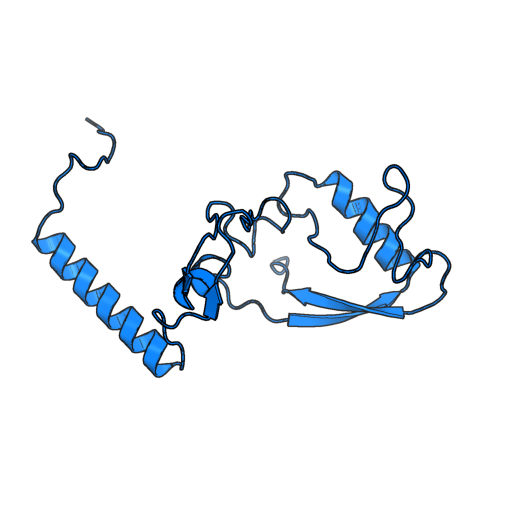38 -5.037 5.567 1.00 56.66 109 GLY A C 1
ATOM 873 O O . GLY A 1 109 ? 6.065 -5.578 4.693 1.00 56.66 109 GLY A O 1
ATOM 874 N N . ILE A 1 110 ? 6.432 -5.084 6.858 1.00 63.41 110 ILE A N 1
ATOM 875 C CA . ILE A 1 110 ? 5.271 -5.737 7.463 1.00 63.41 110 ILE A CA 1
ATOM 876 C C . ILE A 1 110 ? 4.324 -4.744 8.152 1.00 63.41 110 ILE A C 1
ATOM 878 O O . ILE A 1 110 ? 3.294 -5.173 8.665 1.00 63.41 110 ILE A O 1
ATOM 882 N N . PHE A 1 111 ? 4.618 -3.437 8.125 1.00 68.62 111 PHE A N 1
ATOM 883 C CA . PHE A 1 111 ? 3.628 -2.419 8.475 1.00 68.62 111 PHE A CA 1
ATOM 884 C C . PHE A 1 111 ? 2.444 -2.487 7.500 1.00 68.62 111 PHE A C 1
ATOM 886 O O . PHE A 1 111 ? 2.634 -2.548 6.280 1.00 68.62 111 PHE A O 1
ATOM 893 N N . LEU A 1 112 ? 1.224 -2.505 8.040 1.00 72.38 112 LEU A N 1
ATOM 894 C CA . LEU A 1 112 ? 0.013 -2.587 7.235 1.00 72.38 112 LEU A CA 1
ATOM 895 C C . LEU A 1 112 ? -0.424 -1.193 6.799 1.00 72.38 112 LEU A C 1
ATOM 897 O O . LEU A 1 112 ? -0.619 -0.310 7.630 1.00 72.38 112 LEU A O 1
ATOM 901 N N . SER A 1 113 ? -0.654 -1.045 5.497 1.00 72.44 113 SER A N 1
ATOM 902 C CA . SER A 1 113 ? -1.461 0.056 4.981 1.00 72.44 113 SER A CA 1
ATOM 903 C C . SER A 1 113 ? -2.930 -0.288 5.147 1.00 72.44 113 SER A C 1
ATOM 905 O O . SER A 1 113 ? -3.347 -1.400 4.816 1.00 72.44 113 SER A O 1
ATOM 907 N N . TYR A 1 114 ? -3.721 0.656 5.635 1.00 73.94 114 TYR A N 1
ATOM 908 C CA . TYR A 1 114 ? -5.154 0.481 5.826 1.00 73.94 114 TYR A CA 1
ATOM 909 C C . TYR A 1 114 ? -5.902 1.759 5.448 1.00 73.94 114 TYR A C 1
ATOM 911 O O . TYR A 1 114 ? -5.357 2.859 5.437 1.00 73.94 114 TYR A O 1
ATOM 919 N N . THR A 1 115 ? -7.183 1.600 5.128 1.00 71.75 115 THR A N 1
ATOM 920 C CA . THR A 1 115 ? -8.113 2.689 4.818 1.00 71.75 115 THR A CA 1
ATOM 921 C C . THR A 1 115 ? -9.396 2.490 5.617 1.00 71.75 115 THR A C 1
ATOM 923 O O . THR A 1 115 ? -9.731 1.353 5.948 1.00 71.75 115 THR A O 1
ATOM 926 N N . ARG A 1 116 ? -10.131 3.576 5.897 1.00 72.00 116 ARG A N 1
ATOM 927 C CA . ARG A 1 116 ? -11.405 3.574 6.653 1.00 72.00 116 ARG A CA 1
ATOM 928 C C . ARG A 1 116 ? -11.309 3.074 8.098 1.00 72.00 116 ARG A C 1
ATOM 930 O O . ARG A 1 116 ? -12.335 2.781 8.707 1.00 72.00 116 ARG A O 1
ATOM 937 N N . VAL A 1 117 ? -10.095 2.979 8.626 1.00 82.50 117 VAL A N 1
ATOM 938 C CA . VAL A 1 117 ? -9.843 2.653 10.023 1.00 82.50 117 VAL A CA 1
ATOM 939 C C . VAL A 1 117 ? -9.123 3.830 10.661 1.00 82.50 117 VAL A C 1
ATOM 941 O O . VAL A 1 117 ? -8.161 4.345 10.093 1.00 82.50 117 VAL A O 1
ATOM 944 N N . GLU A 1 118 ? -9.590 4.242 11.832 1.00 84.62 118 GLU A N 1
ATOM 945 C CA . GLU A 1 118 ? -9.019 5.344 12.602 1.00 84.62 118 GLU A CA 1
ATOM 946 C C . GLU A 1 118 ? -8.471 4.831 13.931 1.00 84.62 118 GLU A C 1
ATOM 948 O O . GLU A 1 118 ? -9.073 3.976 14.576 1.00 84.62 118 GLU A O 1
ATOM 953 N N . MET A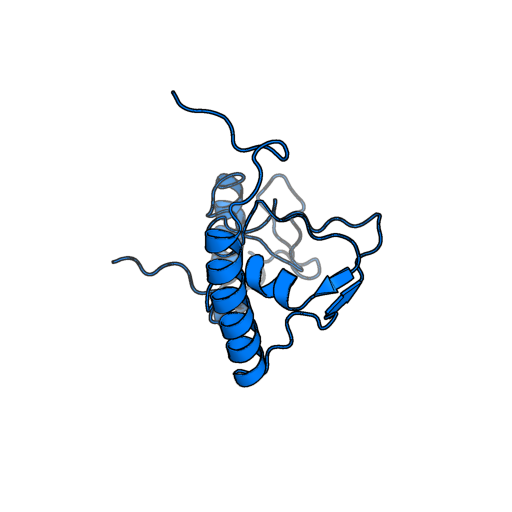 1 119 ? -7.327 5.363 14.351 1.00 84.94 119 MET A N 1
ATOM 954 C CA . MET A 1 119 ? -6.727 5.084 15.652 1.00 84.94 119 MET A CA 1
ATOM 955 C C . MET A 1 119 ? -6.869 6.335 16.518 1.00 84.94 119 MET A C 1
ATOM 957 O O . MET A 1 119 ? -6.396 7.400 16.122 1.00 84.94 119 MET A O 1
ATOM 961 N N . ILE A 1 120 ? -7.536 6.224 17.669 1.00 83.00 120 ILE A N 1
ATOM 962 C CA . ILE A 1 120 ? -7.946 7.401 18.468 1.00 83.00 120 ILE A CA 1
ATOM 963 C C . ILE A 1 120 ? -7.216 7.573 19.802 1.00 83.00 120 ILE A C 1
ATOM 965 O O . ILE A 1 120 ? -7.260 8.649 20.393 1.00 83.00 120 ILE A O 1
ATOM 969 N N . ASP A 1 121 ? -6.530 6.546 20.286 1.00 75.44 121 ASP A N 1
ATOM 970 C CA . ASP A 1 121 ? -5.628 6.635 21.432 1.00 75.44 121 ASP A CA 1
ATOM 971 C C . ASP A 1 121 ? -4.238 6.154 21.012 1.00 75.44 121 ASP A C 1
ATOM 973 O O . ASP A 1 121 ? -4.069 5.691 19.888 1.00 75.44 121 ASP A O 1
ATOM 977 N N . GLN A 1 122 ? -3.230 6.317 21.872 1.00 65.75 122 GLN A N 1
ATOM 978 C CA . GLN A 1 122 ? -1.839 5.912 21.633 1.00 65.75 122 GLN A CA 1
ATOM 979 C C . GLN A 1 122 ? -1.704 4.389 21.387 1.00 65.75 122 GLN A C 1
ATOM 981 O O . GLN A 1 122 ? -1.163 3.659 22.216 1.00 65.75 122 GLN A O 1
ATOM 986 N N . GLU A 1 123 ? -2.159 3.930 20.222 1.00 65.69 123 GLU A N 1
ATOM 987 C CA . GLU A 1 123 ? -1.927 2.620 19.617 1.00 65.69 123 GLU A CA 1
ATOM 988 C C . GLU A 1 123 ? -2.798 1.450 20.111 1.00 65.69 123 GLU A C 1
ATOM 990 O O . GLU A 1 123 ? -2.400 0.294 19.956 1.00 65.69 123 GLU A O 1
ATOM 995 N N . LYS A 1 124 ? -3.996 1.689 20.676 1.00 73.81 124 LYS A N 1
ATOM 996 C CA . LYS A 1 124 ? -4.789 0.602 21.296 1.00 73.81 124 LYS A CA 1
ATOM 997 C C . LYS A 1 124 ? -6.247 0.494 20.862 1.00 73.81 124 LYS A C 1
ATOM 999 O O . LYS A 1 124 ? -6.769 -0.620 20.865 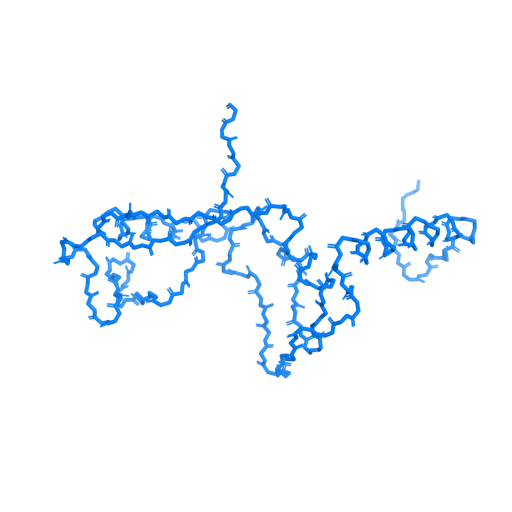1.00 73.81 124 LYS A O 1
ATOM 1004 N N . THR A 1 125 ? -6.886 1.586 20.462 1.00 88.81 125 THR A N 1
ATOM 1005 C CA . THR A 1 125 ? -8.297 1.594 20.065 1.00 88.81 125 THR A CA 1
ATOM 1006 C C . THR A 1 125 ? -8.439 1.959 18.596 1.00 88.81 125 THR A C 1
ATOM 1008 O O . THR A 1 125 ? -8.084 3.061 18.169 1.00 88.81 125 THR A O 1
ATOM 1011 N N . TRP A 1 126 ? -9.004 1.016 17.842 1.00 91.06 126 TRP A N 1
ATOM 1012 C CA . TRP A 1 126 ? -9.266 1.135 16.413 1.00 91.06 126 TRP A CA 1
ATOM 1013 C C . TRP A 1 126 ? -10.756 1.282 16.157 1.00 91.06 126 TRP A C 1
ATOM 1015 O O . TRP A 1 126 ? -11.554 0.500 16.677 1.00 91.06 126 TRP A O 1
ATOM 1025 N N . LEU A 1 127 ? -11.118 2.255 15.328 1.00 90.25 127 LEU A N 1
ATOM 1026 C CA . LEU A 1 127 ? -12.491 2.551 14.960 1.00 90.25 127 LEU A CA 1
ATOM 1027 C C . LEU A 1 127 ? -12.749 2.261 13.485 1.00 90.25 127 LEU A C 1
ATOM 1029 O O . LEU A 1 127 ? -11.952 2.634 12.626 1.00 90.25 127 LEU A O 1
ATOM 1033 N N . ILE A 1 128 ? -13.914 1.689 13.195 1.00 87.12 128 ILE A N 1
ATOM 1034 C CA . ILE A 1 128 ? -14.535 1.724 11.866 1.00 87.12 128 ILE A CA 1
ATOM 1035 C C . ILE A 1 128 ? -15.878 2.426 12.023 1.00 87.12 128 ILE A C 1
ATOM 1037 O O . ILE A 1 128 ? -16.684 2.041 12.867 1.00 87.12 128 ILE A O 1
ATOM 1041 N N . ASN A 1 129 ? -16.115 3.478 11.234 1.00 86.06 129 ASN A N 1
ATOM 1042 C CA . ASN A 1 129 ? -17.324 4.308 11.321 1.00 86.06 129 ASN A CA 1
ATOM 1043 C C . ASN A 1 129 ? -17.608 4.823 12.749 1.00 86.06 129 ASN A C 1
ATOM 1045 O O . ASN A 1 129 ? -18.755 4.867 13.188 1.00 86.06 129 ASN A O 1
ATOM 1049 N N . GLY A 1 130 ? -16.555 5.167 13.498 1.00 86.94 130 GLY A N 1
ATOM 1050 C CA . GLY A 1 130 ? -16.663 5.645 14.879 1.00 86.94 130 GLY A CA 1
ATOM 1051 C C . GLY A 1 130 ? -16.896 4.558 15.940 1.00 86.94 130 GLY A C 1
ATOM 1052 O O . GLY A 1 130 ? -16.958 4.887 17.123 1.00 86.94 130 GLY A O 1
ATOM 1053 N N . GLN A 1 131 ? -17.004 3.279 15.562 1.00 90.75 131 GLN A N 1
ATOM 1054 C CA . GLN A 1 131 ? -17.219 2.169 16.494 1.00 90.75 131 GLN A CA 1
ATOM 1055 C C . GLN A 1 131 ? -15.921 1.404 16.774 1.00 90.75 131 GLN A C 1
ATOM 1057 O O . GLN A 1 131 ? -15.218 1.018 15.842 1.00 90.75 131 GLN A O 1
ATOM 1062 N N . ASP A 1 132 ? -15.633 1.149 18.055 1.00 93.50 132 ASP A N 1
ATOM 1063 C CA . ASP A 1 132 ? -14.490 0.336 18.492 1.00 93.50 132 ASP A CA 1
ATOM 1064 C C . ASP A 1 132 ? -14.620 -1.091 17.965 1.00 93.50 132 ASP A C 1
ATOM 1066 O O . ASP A 1 132 ? -15.486 -1.850 18.417 1.00 93.50 132 ASP A O 1
ATOM 1070 N N . ILE A 1 133 ? -13.732 -1.440 17.028 1.00 93.44 133 ILE A N 1
ATOM 1071 C CA . ILE A 1 133 ? -13.703 -2.735 16.347 1.00 93.44 133 ILE A CA 1
ATOM 1072 C C . ILE A 1 133 ? -13.749 -3.852 17.387 1.00 93.44 133 ILE A C 1
ATOM 1074 O O . ILE A 1 133 ? -14.615 -4.716 17.295 1.00 93.44 133 ILE A O 1
ATOM 1078 N N . SER A 1 134 ? -12.900 -3.785 18.421 1.00 91.62 134 SER A N 1
ATOM 1079 C CA . SER A 1 134 ? -12.659 -4.861 19.399 1.00 91.62 134 SER A CA 1
ATOM 1080 C C . SER A 1 134 ? -13.867 -5.242 20.267 1.00 91.62 134 SER A C 1
ATOM 1082 O O . SER A 1 134 ? -13.814 -6.235 20.999 1.00 91.62 134 SER A O 1
ATOM 1084 N N . LYS A 1 135 ? -14.944 -4.449 20.202 1.00 93.19 135 LYS A N 1
ATOM 1085 C CA . LYS A 1 135 ? -16.165 -4.600 21.004 1.00 93.19 135 LYS A CA 1
ATOM 1086 C C . LYS A 1 135 ? -17.414 -4.856 20.161 1.00 93.19 135 LYS A C 1
ATOM 1088 O O . LYS A 1 135 ? -18.516 -4.856 20.704 1.00 93.19 135 LYS A O 1
ATOM 1093 N N . THR A 1 136 ? -17.272 -5.034 18.850 1.00 91.94 136 THR A N 1
ATOM 1094 C CA . THR A 1 136 ? -18.427 -5.132 17.944 1.00 91.94 136 THR A CA 1
ATOM 1095 C C . THR A 1 136 ? -19.068 -6.516 17.901 1.00 91.94 136 THR A C 1
ATOM 1097 O O . THR A 1 136 ? -20.268 -6.606 17.660 1.00 91.94 136 THR A O 1
ATOM 1100 N N . GLY A 1 137 ? -18.303 -7.587 18.133 1.00 92.50 137 GLY A N 1
ATOM 1101 C CA . GLY A 1 137 ? -18.761 -8.965 17.937 1.00 92.50 137 GLY A CA 1
ATOM 1102 C C . GLY A 1 137 ? -19.020 -9.321 16.468 1.00 92.50 137 GLY A C 1
ATOM 1103 O O . GLY A 1 137 ? -19.722 -10.293 16.201 1.00 92.50 137 GLY A O 1
ATOM 1104 N N . LEU A 1 138 ? -18.504 -8.520 15.529 1.00 91.12 138 LEU A N 1
ATOM 1105 C CA . LEU A 1 138 ? -18.709 -8.677 14.091 1.00 91.12 138 LEU A CA 1
ATOM 1106 C C . LEU A 1 138 ? -17.505 -9.339 13.413 1.00 91.12 138 LEU A C 1
ATOM 1108 O O . LEU A 1 138 ? -16.359 -9.171 13.836 1.00 91.12 138 LEU A O 1
ATOM 1112 N N . ASP A 1 139 ? -17.774 -9.999 12.289 1.00 90.62 139 ASP A N 1
ATOM 1113 C CA . ASP A 1 139 ? -16.749 -10.395 11.329 1.00 90.62 139 ASP A CA 1
ATOM 1114 C C . ASP A 1 139 ? -16.613 -9.315 10.251 1.00 90.62 139 ASP A C 1
ATOM 1116 O O . ASP A 1 139 ? -17.580 -8.937 9.584 1.00 90.62 139 ASP A O 1
ATOM 1120 N N . TYR A 1 140 ? -15.394 -8.822 10.057 1.00 86.50 140 TYR A N 1
ATOM 1121 C CA . TYR A 1 140 ? -15.078 -7.792 9.077 1.00 86.50 140 TYR A CA 1
ATOM 1122 C C . TYR A 1 140 ? -14.601 -8.419 7.778 1.00 86.50 140 TYR A C 1
ATOM 1124 O O . TYR A 1 140 ? -13.747 -9.303 7.771 1.00 86.50 140 TYR A O 1
ATOM 1132 N N . THR A 1 141 ? -15.106 -7.912 6.656 1.00 85.44 141 THR A N 1
ATOM 1133 C CA . THR A 1 141 ? -14.561 -8.262 5.345 1.00 85.44 141 THR A CA 1
ATOM 1134 C C . THR A 1 141 ? -13.306 -7.440 5.083 1.00 85.44 141 THR A C 1
ATOM 1136 O O . THR A 1 141 ? -13.379 -6.236 4.841 1.00 85.44 141 THR A O 1
ATOM 1139 N N . VAL A 1 142 ? -12.151 -8.096 5.111 1.00 81.94 142 VAL A N 1
ATOM 1140 C CA . VAL A 1 142 ? -10.854 -7.491 4.805 1.00 81.94 142 VAL A CA 1
ATOM 1141 C C . VAL A 1 142 ? -10.451 -7.887 3.394 1.00 81.94 142 VAL A C 1
ATOM 1143 O O . VAL A 1 142 ? -10.399 -9.071 3.067 1.00 81.94 142 VAL A O 1
ATOM 1146 N N . VAL A 1 143 ? -10.151 -6.894 2.556 1.00 78.44 143 VAL A N 1
ATOM 1147 C CA . VAL A 1 143 ? -9.555 -7.118 1.236 1.00 78.44 143 VAL A CA 1
ATOM 1148 C C . VAL A 1 143 ? -8.053 -6.889 1.343 1.00 78.44 143 VAL A C 1
ATOM 1150 O O . VAL A 1 143 ? -7.622 -5.819 1.762 1.00 78.44 143 VAL A O 1
ATOM 1153 N N . THR A 1 144 ? -7.257 -7.892 0.984 1.00 76.00 144 THR A N 1
ATOM 1154 C CA . THR A 1 144 ? -5.790 -7.839 1.058 1.00 76.00 144 THR A CA 1
ATOM 1155 C C . THR A 1 144 ? -5.147 -8.500 -0.159 1.00 76.00 144 THR A C 1
ATOM 1157 O O . THR A 1 144 ? -5.827 -9.155 -0.947 1.00 76.00 144 THR A O 1
ATOM 1160 N N . MET A 1 145 ? -3.842 -8.315 -0.333 1.00 74.25 145 MET A N 1
ATOM 1161 C CA . MET A 1 145 ? -3.044 -8.953 -1.382 1.00 74.25 145 MET A CA 1
ATOM 1162 C C . MET A 1 145 ? -2.330 -10.199 -0.849 1.00 74.25 145 MET A C 1
ATOM 1164 O O . MET A 1 145 ? -2.107 -10.318 0.356 1.00 74.25 145 MET A O 1
ATOM 1168 N N . ASP A 1 146 ? -1.949 -11.116 -1.745 1.00 68.19 146 ASP A N 1
ATOM 1169 C CA . ASP A 1 146 ? -1.087 -12.245 -1.377 1.00 68.19 146 ASP A CA 1
ATOM 1170 C C . ASP A 1 146 ? 0.186 -11.755 -0.673 1.00 68.19 146 ASP A C 1
ATOM 1172 O O . ASP A 1 146 ? 0.825 -10.781 -1.090 1.00 68.19 146 ASP A O 1
ATOM 1176 N N . TYR A 1 147 ? 0.561 -12.460 0.389 1.00 57.91 147 TYR A N 1
ATOM 1177 C CA . TYR A 1 147 ? 1.818 -12.251 1.078 1.00 57.91 147 TYR A CA 1
ATOM 1178 C C . TYR A 1 147 ? 2.676 -13.497 0.892 1.00 57.91 147 TYR A C 1
ATOM 1180 O O . TYR A 1 147 ? 2.280 -14.583 1.310 1.00 57.91 147 TYR A O 1
ATOM 1188 N N . ALA A 1 148 ? 3.841 -13.302 0.257 1.00 43.59 148 ALA A N 1
ATOM 1189 C CA . ALA A 1 148 ? 4.876 -14.292 -0.031 1.00 43.59 148 ALA A CA 1
ATOM 1190 C C . ALA A 1 148 ? 4.761 -15.566 0.825 1.00 43.59 148 ALA A C 1
ATOM 1192 O O . ALA A 1 148 ? 5.089 -15.587 2.013 1.00 43.59 148 ALA A O 1
ATOM 1193 N N . LYS A 1 149 ? 4.278 -16.628 0.177 1.00 37.06 149 LYS A N 1
ATOM 1194 C CA . LYS A 1 149 ? 4.128 -17.977 0.721 1.00 37.06 149 LYS A CA 1
ATOM 1195 C C . LYS A 1 149 ? 5.409 -18.379 1.462 1.00 37.06 149 LYS A C 1
ATOM 1197 O O . LYS A 1 149 ? 6.481 -18.405 0.854 1.00 37.06 149 LYS A O 1
ATOM 1202 N N . LYS A 1 150 ? 5.302 -18.728 2.752 1.00 36.59 150 LYS A N 1
ATOM 1203 C CA . LYS A 1 150 ? 6.351 -19.498 3.438 1.00 36.59 150 LYS A CA 1
ATOM 1204 C C . LYS A 1 150 ? 6.617 -20.750 2.594 1.00 36.59 150 LYS A C 1
ATOM 1206 O O . LYS A 1 150 ? 5.696 -21.541 2.384 1.00 36.59 150 LYS A O 1
ATOM 1211 N N . LYS A 1 151 ? 7.835 -20.867 2.066 1.00 36.38 151 LYS A N 1
ATOM 1212 C CA . LYS A 1 151 ? 8.398 -22.171 1.716 1.00 36.38 151 LYS A CA 1
ATOM 1213 C C . LYS A 1 151 ? 8.759 -22.899 3.001 1.00 36.38 151 LYS A C 1
ATOM 1215 O O . LYS A 1 151 ? 9.186 -22.202 3.951 1.00 36.38 151 LYS A O 1
#

Foldseek 3Di:
DDDDDDPPDDDDPVVVVVVVVVVVVVCVVCVVVVFNQADFPDADDQVDWPQPLQAAVPQAPRVDTDHGTAGSNNVCNRRVDPWDKDKDFAQLQRVQVLQLVLVVQRVHRSNHHDPQWDDDDDRRFIDHVRDGSNPPRGTDTDIDTDDPDDD

Radius of gyration: 20.92 Å; chains: 1; bounding box: 57×42×52 Å